Protein AF-A0A9N9P1E3-F1 (afdb_monomer)

Solvent-accessible surface area (backbone atoms only — not comparable to full-atom values): 8352 Å² total; per-residue (Å²): 142,59,67,65,66,55,46,64,74,68,52,77,50,75,66,56,50,49,50,50,53,51,50,46,65,67,45,45,64,56,56,50,49,51,52,58,49,67,72,42,98,63,87,44,58,44,56,49,44,62,50,53,54,52,51,52,50,47,46,62,64,43,57,79,71,55,82,50,67,71,58,45,54,50,45,51,54,50,44,55,53,50,54,69,73,60,68,75,62,61,65,60,32,50,48,44,15,43,72,34,84,92,37,44,78,46,81,90,51,55,74,66,59,50,52,51,51,54,50,51,51,49,53,54,52,53,56,52,55,57,51,53,57,55,52,56,53,58,57,57,66,76,78,112

Nearest PDB structures (foldseek):
  4niq-assembly1_A  TM=6.036E-01  e=2.599E+00  Saccharomyces cerevisiae S288C
  5jxd-assembly1_A  TM=3.027E-01  e=7.851E+00  Mus musculus

InterPro domains:
  IPR012337 Ribonuclease H-like superfamily [SSF53098] (9-130)

Mean predicted aligned error: 10.09 Å

Secondary structure (DSSP, 8-state):
--HHHHHHTTSPPHHHHHHHHHHHHHHHHHHHHHHHHHTSSS--HHHHHHHHHHHHHHHHHHHTT---HHHHHHHHHHHHHHHHHT-S-HHHHHHHHHHSTTTTT-TTS-HHHHHHHHHHHHHHHHHHHHHHHHHHHHHHTT--

Radius of gyration: 24.64 Å; Cα contacts (8 Å, |Δi|>4): 68; chains: 1; bounding box: 69×29×78 Å

Foldseek 3Di:
DCVVVVVVVVDDDPVRVLVVVLVCQLCVLVVVLVVVCVPDPDNDLLSVLLSLLVNLVSLVVSLVVDDDPVSNVVSVVVNVVSCVVPVPDSLVSLLRNCPDPVNVVVVSDDPVVVVVSVVVVVVVVVVVVVVVVVVVVVVVVVVD

Sequence (144 aa):
RNDGDVLDNLLLDNYEWQYLDELVLLLQPFAQSITFMRGSQYLTMDMMYPTIYKLIQHLDDISIKLTTSEIQDICEIMNDSMLSRWDEPKEIGLIASYLDPYFKNLHFLSPSKKIEIVNLLRTKIANLSDLSTFTTSYSYSRYT

Structure (mmCIF, N/CA/C/O backbone):
data_AF-A0A9N9P1E3-F1
#
_entry.id   AF-A0A9N9P1E3-F1
#
loop_
_atom_site.group_PDB
_atom_site.id
_atom_site.type_symbol
_atom_site.label_atom_id
_atom_site.label_alt_id
_atom_site.label_comp_id
_atom_site.label_asym_id
_atom_site.label_entity_id
_atom_site.label_seq_id
_atom_site.pdbx_PDB_ins_code
_atom_site.Cartn_x
_atom_site.Cartn_y
_atom_site.Cartn_z
_atom_site.occupancy
_atom_site.B_iso_or_equiv
_atom_site.auth_seq_id
_atom_site.auth_comp_id
_atom_site.auth_asym_id
_atom_site.auth_atom_id
_atom_site.pdbx_PDB_model_num
ATOM 1 N N . ARG A 1 1 ? -19.962 -17.490 42.282 1.00 53.47 1 ARG A N 1
ATOM 2 C CA . ARG A 1 1 ? -20.359 -16.964 40.959 1.00 53.47 1 ARG A CA 1
ATOM 3 C C . ARG A 1 1 ? -19.566 -15.676 40.756 1.00 53.47 1 ARG A C 1
ATOM 5 O O . ARG A 1 1 ? -20.096 -14.630 41.071 1.00 53.47 1 ARG A O 1
ATOM 12 N N . ASN A 1 2 ? -18.294 -15.802 40.368 1.00 66.31 2 ASN A N 1
ATOM 13 C CA . ASN A 1 2 ? -17.402 -14.694 39.974 1.00 66.31 2 ASN A CA 1
ATOM 14 C C . ASN A 1 2 ? -16.918 -14.873 38.523 1.00 66.31 2 ASN A C 1
ATOM 16 O O . ASN A 1 2 ? -16.329 -13.970 37.952 1.00 66.31 2 ASN A O 1
ATOM 20 N N . ASP A 1 3 ? -17.161 -16.043 37.932 1.00 74.00 3 ASP A N 1
ATOM 21 C CA . ASP A 1 3 ? -16.644 -16.423 36.619 1.00 74.00 3 ASP A CA 1
ATOM 22 C C . ASP A 1 3 ? -17.190 -15.542 35.486 1.00 74.00 3 ASP A C 1
ATOM 24 O O . ASP A 1 3 ? -16.497 -15.358 34.496 1.00 74.00 3 ASP A O 1
ATOM 28 N N . GLY A 1 4 ? -18.394 -14.973 35.639 1.00 76.88 4 GLY A N 1
ATOM 29 C CA . GLY A 1 4 ? -18.966 -14.024 34.674 1.00 76.88 4 GLY A CA 1
ATOM 30 C C . GLY A 1 4 ? -18.208 -12.697 34.649 1.00 76.88 4 GLY A C 1
ATOM 31 O O . GLY A 1 4 ? -17.742 -12.287 33.595 1.00 76.88 4 GLY A O 1
ATOM 32 N N . ASP A 1 5 ? -17.975 -12.101 35.821 1.00 77.75 5 ASP A N 1
ATOM 33 C CA . ASP A 1 5 ? -17.242 -10.833 35.937 1.00 77.75 5 ASP A CA 1
ATOM 34 C C . ASP A 1 5 ? -15.769 -10.979 35.513 1.00 77.75 5 ASP A C 1
ATOM 36 O O . ASP A 1 5 ? -15.168 -10.052 34.976 1.00 77.75 5 ASP A O 1
ATOM 40 N N . VAL A 1 6 ? -15.162 -12.152 35.734 1.00 79.62 6 VAL A N 1
ATOM 41 C CA . VAL A 1 6 ? -13.804 -12.452 35.246 1.00 79.62 6 VAL A CA 1
ATOM 42 C C . VAL A 1 6 ? -13.775 -12.544 33.720 1.00 79.62 6 VAL A C 1
ATOM 44 O O . VAL A 1 6 ? -12.807 -12.094 33.113 1.00 79.62 6 VAL A O 1
ATOM 47 N N . LEU A 1 7 ? -14.818 -13.106 33.103 1.00 76.38 7 LEU A N 1
ATOM 48 C CA . LEU A 1 7 ? -14.920 -13.223 31.650 1.00 76.38 7 LEU A CA 1
ATOM 49 C C . LEU A 1 7 ? -15.106 -11.852 30.994 1.00 76.38 7 LEU A C 1
ATOM 51 O O . LEU A 1 7 ? -14.428 -11.564 30.016 1.00 76.38 7 LEU A O 1
ATOM 55 N N . ASP A 1 8 ? -15.949 -10.995 31.569 1.00 77.06 8 ASP A N 1
ATOM 56 C CA . ASP A 1 8 ? -16.201 -9.644 31.051 1.00 77.06 8 ASP A CA 1
ATOM 57 C C . ASP A 1 8 ? -14.940 -8.764 31.073 1.00 77.06 8 ASP A C 1
ATOM 59 O O . ASP A 1 8 ? -14.762 -7.933 30.192 1.00 77.06 8 ASP A O 1
ATOM 63 N N . ASN A 1 9 ? -14.024 -8.989 32.024 1.00 78.19 9 ASN A N 1
ATOM 64 C CA . ASN A 1 9 ? -12.718 -8.314 32.061 1.00 78.19 9 ASN A CA 1
ATOM 65 C C . ASN A 1 9 ? -11.668 -8.929 31.114 1.00 78.19 9 ASN A C 1
ATOM 67 O O . ASN A 1 9 ? -10.588 -8.364 30.956 1.00 78.19 9 ASN A O 1
ATOM 71 N N . LEU A 1 10 ? -11.933 -10.109 30.546 1.00 83.81 10 LEU A N 1
ATOM 72 C CA . LEU A 1 10 ? -11.022 -10.810 29.634 1.00 83.81 10 LEU A CA 1
ATOM 73 C C . LEU A 1 10 ? -11.428 -10.647 28.163 1.00 83.81 10 LEU A C 1
ATOM 75 O O . LEU A 1 10 ? -10.618 -10.889 27.267 1.00 83.81 10 LEU A O 1
ATOM 79 N N . LEU A 1 11 ? -12.697 -10.320 27.917 1.00 87.44 11 LEU A N 1
ATOM 80 C CA . LEU A 1 11 ? -13.229 -10.080 26.587 1.00 87.44 11 LEU A CA 1
ATOM 81 C C . LEU A 1 11 ? -12.787 -8.707 26.100 1.00 87.44 11 LEU A C 1
ATOM 83 O O . LEU A 1 11 ? -12.893 -7.721 26.823 1.00 87.44 11 LEU A O 1
ATOM 87 N N . LEU A 1 12 ? -12.329 -8.675 24.852 1.00 90.25 12 LEU A N 1
ATOM 88 C CA . LEU A 1 12 ? -12.003 -7.424 24.192 1.00 90.25 12 LEU A CA 1
ATOM 89 C C . LEU A 1 12 ? -13.265 -6.583 24.036 1.00 90.25 12 LEU A C 1
ATOM 91 O O . LEU A 1 12 ? -14.330 -7.104 23.670 1.00 90.25 12 LEU A O 1
ATOM 95 N N . ASP A 1 13 ? -13.134 -5.290 24.289 1.00 91.31 13 ASP A N 1
ATOM 96 C CA . ASP A 1 13 ? -14.217 -4.352 24.052 1.00 91.31 13 ASP A CA 1
ATOM 97 C C . ASP A 1 13 ? -14.388 -4.055 22.546 1.00 91.31 13 ASP A C 1
ATOM 99 O O . ASP A 1 13 ? -13.617 -4.493 21.688 1.00 91.31 13 ASP A O 1
ATOM 103 N N . ASN A 1 14 ? -15.451 -3.327 22.190 1.00 91.75 14 ASN A N 1
ATOM 104 C CA . ASN A 1 14 ? -15.725 -3.008 20.785 1.00 91.75 14 ASN A CA 1
ATOM 105 C C . ASN A 1 14 ? -14.599 -2.190 20.133 1.00 91.75 14 ASN A C 1
ATOM 107 O O . ASN A 1 14 ? -14.383 -2.313 18.929 1.00 91.75 14 ASN A O 1
ATOM 111 N N . TYR A 1 15 ? -13.909 -1.357 20.912 1.00 93.25 15 TYR A N 1
ATOM 112 C CA . TYR A 1 15 ? -12.806 -0.544 20.423 1.00 93.25 15 TYR A CA 1
ATOM 113 C C . TYR A 1 15 ? -11.579 -1.413 20.131 1.00 93.25 15 TYR A C 1
ATOM 115 O O . TYR A 1 15 ? -10.975 -1.287 19.070 1.00 93.25 15 TYR A O 1
ATOM 123 N N . GLU A 1 16 ? -11.253 -2.348 21.019 1.00 93.56 16 GLU A N 1
ATOM 124 C CA . GLU A 1 16 ? -10.166 -3.307 20.840 1.00 93.56 16 GLU A CA 1
ATOM 125 C C . GLU A 1 16 ? -10.416 -4.252 19.656 1.00 93.56 16 GLU A C 1
ATOM 127 O O . GLU A 1 16 ? -9.497 -4.534 18.885 1.00 93.56 16 GLU A O 1
ATOM 132 N N . TRP A 1 17 ? -11.659 -4.701 19.449 1.00 95.06 17 TRP A N 1
ATOM 133 C CA . TRP A 1 17 ? -12.022 -5.472 18.254 1.00 95.06 17 TRP A CA 1
ATOM 134 C C . TRP A 1 17 ? -11.843 -4.665 16.970 1.00 95.06 17 TRP A C 1
ATOM 136 O O . TRP A 1 17 ? -11.239 -5.155 16.018 1.00 95.06 17 TRP A O 1
ATOM 146 N N . GLN A 1 18 ? -12.306 -3.416 16.959 1.00 95.62 18 GLN A N 1
ATOM 147 C CA . GLN A 1 18 ? -12.134 -2.514 15.823 1.00 95.62 18 GLN A CA 1
ATOM 148 C C . GLN A 1 18 ? -10.652 -2.241 15.535 1.00 95.62 18 GLN A C 1
ATOM 150 O O . GLN A 1 18 ? -10.233 -2.289 14.380 1.00 95.62 18 GLN A O 1
ATOM 155 N N . TYR A 1 19 ? -9.842 -2.033 16.576 1.00 95.56 19 TYR A N 1
ATOM 156 C CA . TYR A 1 19 ? -8.392 -1.894 16.457 1.00 95.56 19 TYR A CA 1
ATOM 157 C C . TYR A 1 19 ? -7.762 -3.122 15.782 1.00 95.56 19 TYR A C 1
ATOM 159 O O . TYR A 1 19 ? -6.955 -2.979 14.863 1.00 95.56 19 TYR A O 1
ATOM 167 N N . LEU A 1 20 ? -8.138 -4.337 16.203 1.00 96.31 20 LEU A N 1
ATOM 168 C CA . LEU A 1 20 ? -7.629 -5.572 15.600 1.00 96.31 20 LEU A CA 1
ATOM 169 C C . LEU A 1 20 ? -8.064 -5.729 14.140 1.00 96.31 20 LEU A C 1
ATOM 171 O O . LEU A 1 20 ? -7.241 -6.112 13.306 1.00 96.31 20 LEU A O 1
ATOM 175 N N . ASP A 1 21 ? -9.318 -5.419 13.820 1.00 96.44 21 ASP A N 1
ATOM 176 C CA . ASP A 1 21 ? -9.831 -5.494 12.452 1.00 96.44 21 ASP A CA 1
ATOM 177 C C . ASP A 1 21 ? -9.094 -4.519 11.522 1.00 96.44 21 ASP A C 1
ATOM 179 O O . ASP A 1 21 ? -8.672 -4.897 10.424 1.00 96.44 21 ASP A O 1
ATOM 183 N N . GLU A 1 22 ? -8.864 -3.284 11.972 1.00 97.44 22 GLU A N 1
ATOM 184 C CA . GLU A 1 22 ? -8.092 -2.288 11.226 1.00 97.44 22 GLU A CA 1
ATOM 185 C C . GLU A 1 22 ? -6.622 -2.692 11.070 1.00 97.44 22 GLU A C 1
ATOM 187 O O . GLU A 1 22 ? -6.049 -2.543 9.987 1.00 97.44 22 GLU A O 1
ATOM 192 N N . LEU A 1 23 ? -6.017 -3.280 12.107 1.00 96.88 23 LEU A N 1
ATOM 193 C CA . LEU A 1 23 ? -4.652 -3.796 12.040 1.00 96.88 23 LEU A CA 1
ATOM 194 C C . LEU A 1 23 ? -4.525 -4.942 11.026 1.00 96.88 23 LEU A C 1
ATOM 196 O O . LEU A 1 23 ? -3.567 -4.990 10.249 1.00 96.88 23 LEU A O 1
ATOM 200 N N . VAL A 1 24 ? -5.494 -5.861 10.998 1.00 96.81 24 VAL A N 1
ATOM 201 C CA . VAL A 1 24 ? -5.540 -6.946 10.008 1.00 96.81 24 VAL A CA 1
ATOM 202 C C . VAL A 1 24 ? -5.700 -6.373 8.604 1.00 96.81 24 VAL A C 1
ATOM 204 O O . VAL A 1 24 ? -4.959 -6.769 7.701 1.00 96.81 24 VAL A O 1
ATOM 207 N N . LEU A 1 25 ? -6.610 -5.414 8.419 1.00 96.44 25 LEU A N 1
ATOM 208 C CA . LEU A 1 25 ? -6.832 -4.755 7.133 1.00 96.44 25 LEU A CA 1
ATOM 209 C C . LEU A 1 25 ? -5.558 -4.058 6.625 1.00 96.44 25 LEU A C 1
ATOM 211 O O . LEU A 1 25 ? -5.222 -4.168 5.442 1.00 96.44 25 LEU A O 1
ATOM 215 N N . LEU A 1 26 ? -4.824 -3.392 7.520 1.00 97.00 26 LEU A N 1
ATOM 216 C CA . LEU A 1 26 ? -3.557 -2.726 7.223 1.00 97.00 26 LEU A CA 1
ATOM 217 C C . LEU A 1 26 ? -2.473 -3.719 6.789 1.00 97.00 26 LEU A C 1
ATOM 219 O O . LEU A 1 26 ? -1.807 -3.500 5.775 1.00 97.00 26 LEU A O 1
ATOM 223 N N . LEU A 1 27 ? -2.306 -4.820 7.524 1.00 96.81 27 LEU A N 1
ATOM 224 C CA . LEU A 1 27 ? -1.182 -5.744 7.342 1.00 96.81 27 LEU A CA 1
ATOM 225 C C . LEU A 1 27 ? -1.434 -6.856 6.315 1.00 96.81 27 LEU A C 1
ATOM 227 O O . LEU A 1 27 ? -0.478 -7.463 5.818 1.00 96.81 27 LEU A O 1
ATOM 231 N N . GLN A 1 28 ? -2.686 -7.139 5.954 1.00 95.88 28 GLN A N 1
ATOM 232 C CA . GLN A 1 28 ? -3.021 -8.247 5.058 1.00 95.88 28 GLN A CA 1
ATOM 233 C C . GLN A 1 28 ? -2.291 -8.180 3.697 1.00 95.88 28 GLN A C 1
ATOM 235 O O . GLN A 1 28 ? -1.734 -9.207 3.285 1.00 95.88 28 GLN A O 1
ATOM 240 N N . PRO A 1 29 ? -2.196 -7.030 2.998 1.00 96.19 29 PRO A N 1
ATOM 241 C CA . PRO A 1 29 ? -1.471 -6.965 1.725 1.00 96.19 29 PRO A CA 1
ATOM 242 C C . PRO A 1 29 ? 0.033 -7.221 1.853 1.00 96.19 29 PRO A C 1
ATOM 244 O O . PRO A 1 29 ? 0.644 -7.755 0.923 1.00 96.19 29 PRO A O 1
ATOM 247 N N . PHE A 1 30 ? 0.633 -6.932 3.012 1.00 94.56 30 PHE A N 1
ATOM 248 C CA . PHE A 1 30 ? 2.026 -7.287 3.299 1.00 94.56 30 PHE A CA 1
ATOM 249 C C . PHE A 1 30 ? 2.186 -8.801 3.430 1.00 94.56 30 PHE A C 1
ATOM 251 O O . PHE A 1 30 ? 3.065 -9.384 2.795 1.00 94.56 30 PHE A O 1
ATOM 258 N N . ALA A 1 31 ? 1.300 -9.460 4.180 1.00 93.94 31 ALA A N 1
ATOM 259 C CA . ALA A 1 31 ? 1.312 -10.916 4.314 1.00 93.94 31 ALA A CA 1
ATOM 260 C C . ALA A 1 31 ? 1.124 -11.621 2.956 1.00 93.94 31 ALA A C 1
ATOM 262 O O . ALA A 1 31 ? 1.836 -12.579 2.635 1.00 93.94 31 ALA A O 1
ATOM 263 N N . GLN A 1 32 ? 0.211 -11.112 2.122 1.00 92.06 32 GLN A N 1
ATOM 264 C CA . GLN A 1 32 ? -0.011 -11.609 0.762 1.00 92.06 32 GLN A CA 1
ATOM 265 C C . GLN A 1 32 ? 1.215 -11.397 -0.131 1.00 92.06 32 GLN A C 1
ATOM 267 O O . GLN A 1 32 ? 1.631 -12.325 -0.821 1.00 92.06 32 GLN A O 1
ATOM 272 N N . SER A 1 33 ? 1.831 -10.214 -0.076 1.00 90.94 33 SER A N 1
ATOM 273 C CA . SER A 1 33 ? 3.037 -9.890 -0.846 1.00 90.94 33 SER A CA 1
ATOM 274 C C . SER A 1 33 ? 4.208 -10.787 -0.460 1.00 90.94 33 SER A C 1
ATOM 276 O O . SER A 1 33 ? 4.877 -11.334 -1.331 1.00 90.94 33 SER A O 1
ATOM 278 N N . ILE A 1 34 ? 4.422 -11.019 0.837 1.00 88.38 34 ILE A N 1
ATOM 279 C CA . ILE A 1 34 ? 5.452 -11.942 1.330 1.00 88.38 34 ILE A CA 1
ATOM 280 C C . ILE A 1 34 ? 5.169 -13.367 0.856 1.00 88.38 34 ILE A C 1
ATOM 282 O O . ILE A 1 34 ? 6.083 -14.056 0.414 1.00 88.38 34 ILE A 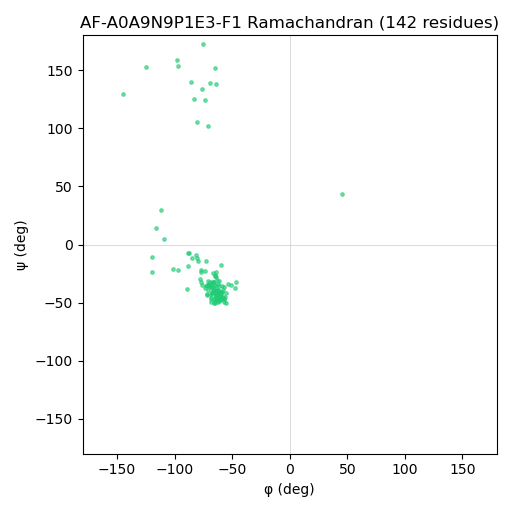O 1
ATOM 286 N N . THR A 1 35 ? 3.915 -13.813 0.902 1.00 87.81 35 THR A N 1
ATOM 287 C CA . THR A 1 35 ? 3.534 -15.153 0.431 1.00 87.81 35 THR A CA 1
ATOM 288 C C . THR A 1 35 ? 3.773 -15.310 -1.070 1.00 87.81 35 THR A C 1
ATOM 290 O O . THR A 1 35 ? 4.370 -16.298 -1.494 1.00 87.81 35 THR A O 1
ATOM 293 N N . PHE A 1 36 ? 3.371 -14.314 -1.863 1.00 85.25 36 PHE A N 1
ATOM 294 C CA . PHE A 1 36 ? 3.631 -14.255 -3.300 1.00 85.25 36 PHE A CA 1
ATOM 295 C C . PHE A 1 36 ? 5.134 -14.321 -3.595 1.00 85.25 36 PHE A C 1
ATOM 297 O O . PHE A 1 36 ? 5.582 -15.168 -4.365 1.00 85.25 36 PHE A O 1
ATOM 304 N N . MET A 1 37 ? 5.924 -13.495 -2.907 1.00 84.00 37 MET A N 1
ATOM 305 C CA . MET A 1 37 ? 7.378 -13.448 -3.046 1.00 84.00 37 MET A CA 1
ATOM 306 C C . MET A 1 37 ? 8.055 -14.761 -2.628 1.00 84.00 37 MET A C 1
ATOM 308 O O . MET A 1 37 ? 8.959 -15.228 -3.317 1.00 84.00 37 MET A O 1
ATOM 312 N N . ARG A 1 38 ? 7.592 -15.410 -1.551 1.00 78.88 38 ARG A N 1
ATOM 313 C CA . ARG A 1 38 ? 8.084 -16.733 -1.118 1.00 78.88 38 ARG A CA 1
ATOM 314 C C . ARG A 1 38 ? 7.796 -17.844 -2.126 1.00 78.88 38 ARG A C 1
ATOM 316 O O . ARG A 1 38 ? 8.490 -18.854 -2.105 1.00 78.88 38 ARG A O 1
ATOM 323 N N . GLY A 1 39 ? 6.783 -17.681 -2.976 1.00 74.12 39 GLY A N 1
ATOM 324 C CA . GLY A 1 39 ? 6.478 -18.616 -4.060 1.00 74.12 39 GLY A CA 1
ATOM 325 C C . GLY A 1 39 ? 7.467 -18.554 -5.229 1.00 74.12 39 GLY A C 1
ATOM 326 O O . GLY A 1 39 ? 7.481 -19.463 -6.058 1.00 74.12 39 GLY A O 1
ATOM 327 N N . SER A 1 40 ? 8.301 -17.513 -5.300 1.00 74.62 40 SER A N 1
ATOM 328 C CA . SER A 1 40 ? 9.354 -17.387 -6.308 1.00 74.62 40 SER A CA 1
ATOM 329 C C . SER A 1 40 ? 10.631 -18.102 -5.855 1.00 74.62 40 SER A C 1
ATOM 331 O O . SER A 1 40 ? 11.020 -18.032 -4.691 1.00 74.62 40 SER A O 1
ATOM 333 N N . GLN A 1 41 ? 11.311 -18.794 -6.775 1.00 68.31 41 GLN A N 1
ATOM 334 C CA . GLN A 1 41 ? 12.626 -19.386 -6.482 1.00 68.31 41 GLN A CA 1
ATOM 335 C C . GLN A 1 41 ? 13.696 -18.311 -6.231 1.00 68.31 41 GLN A C 1
ATOM 337 O O . GLN A 1 41 ? 14.669 -18.575 -5.529 1.00 68.31 41 GLN A O 1
ATOM 342 N N . TYR A 1 42 ? 13.495 -17.102 -6.770 1.00 68.31 42 TYR A N 1
ATOM 343 C CA . TYR A 1 42 ? 14.353 -15.940 -6.573 1.00 68.31 42 TYR A CA 1
ATOM 344 C C . TYR A 1 42 ? 13.504 -14.670 -6.535 1.00 68.31 42 TYR A C 1
ATOM 346 O O . TYR A 1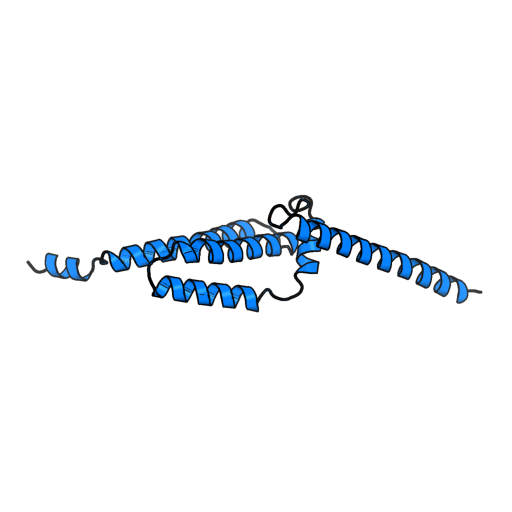 42 ? 12.724 -14.413 -7.447 1.00 68.31 42 TYR A O 1
ATOM 354 N N . LEU A 1 43 ? 13.713 -13.860 -5.501 1.00 73.81 43 LEU A N 1
ATOM 355 C CA . LEU A 1 43 ? 13.206 -12.495 -5.416 1.00 73.81 43 LEU A CA 1
ATOM 356 C C . LEU A 1 43 ? 13.970 -11.619 -6.410 1.00 73.81 43 LEU A C 1
ATOM 358 O O . LEU A 1 43 ? 15.121 -11.253 -6.166 1.00 73.81 43 LEU A O 1
ATOM 362 N N . THR A 1 44 ? 13.350 -11.313 -7.543 1.00 78.00 44 THR A N 1
ATOM 363 C CA . THR A 1 44 ? 13.962 -10.512 -8.604 1.00 78.00 44 THR A CA 1
ATOM 364 C C . THR A 1 44 ? 13.547 -9.037 -8.509 1.00 78.00 44 THR A C 1
ATOM 366 O O . THR A 1 44 ? 12.505 -8.689 -7.947 1.00 78.00 44 THR A O 1
ATOM 369 N N . MET A 1 45 ? 14.390 -8.133 -9.022 1.00 73.69 45 MET A N 1
ATOM 370 C CA . MET A 1 45 ? 14.164 -6.674 -8.979 1.00 73.69 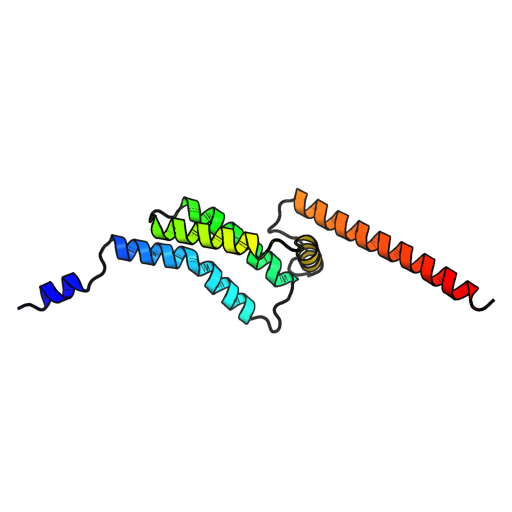45 MET A CA 1
ATOM 371 C C . MET A 1 45 ? 12.856 -6.253 -9.671 1.00 73.69 45 MET A C 1
ATOM 373 O O . MET A 1 45 ? 12.170 -5.342 -9.210 1.00 73.69 45 MET A O 1
ATOM 377 N N . ASP A 1 46 ? 12.504 -6.944 -10.749 1.00 76.44 46 ASP A N 1
ATOM 378 C CA . ASP A 1 46 ? 11.253 -6.829 -11.503 1.00 76.44 46 ASP A CA 1
ATOM 379 C C . ASP A 1 46 ? 10.010 -7.246 -10.705 1.00 76.44 46 ASP A C 1
ATOM 381 O O . ASP A 1 46 ? 8.938 -6.718 -10.972 1.00 76.44 46 ASP A O 1
ATOM 385 N N . MET A 1 47 ? 10.130 -8.118 -9.696 1.00 80.81 47 MET A N 1
ATOM 386 C CA . MET A 1 47 ? 9.032 -8.447 -8.775 1.00 80.81 47 MET A CA 1
ATOM 387 C C . MET A 1 47 ? 8.988 -7.515 -7.565 1.00 80.81 47 MET A C 1
ATOM 389 O O . MET A 1 47 ? 7.908 -7.124 -7.113 1.00 80.81 47 MET A O 1
ATOM 393 N N . MET A 1 48 ? 10.156 -7.146 -7.038 1.00 84.81 48 MET A N 1
ATOM 394 C CA . MET A 1 48 ? 10.286 -6.286 -5.862 1.00 84.81 48 MET A CA 1
ATOM 395 C C . MET A 1 48 ? 9.664 -4.910 -6.097 1.00 84.81 48 MET A C 1
ATOM 397 O O . MET A 1 48 ? 8.869 -4.445 -5.280 1.00 84.81 48 MET A O 1
ATOM 401 N N . TYR A 1 49 ? 9.979 -4.272 -7.228 1.00 84.81 49 TYR A N 1
ATOM 402 C CA . TYR A 1 49 ? 9.542 -2.901 -7.474 1.00 84.81 49 TYR A CA 1
ATOM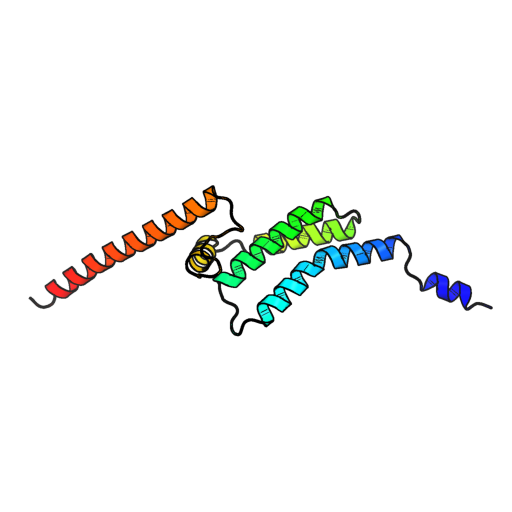 403 C C . TYR A 1 49 ? 8.012 -2.762 -7.596 1.00 84.81 49 TYR A C 1
ATOM 405 O O . TYR A 1 49 ? 7.440 -1.937 -6.879 1.00 84.81 49 TYR A O 1
ATOM 413 N N . PRO A 1 50 ? 7.302 -3.565 -8.418 1.00 85.19 50 PRO A N 1
ATOM 414 C CA . PRO A 1 50 ? 5.843 -3.507 -8.488 1.00 85.19 50 PRO A CA 1
ATOM 415 C C . PRO A 1 50 ? 5.172 -3.876 -7.164 1.00 85.19 50 PRO A C 1
ATOM 417 O O . PRO A 1 50 ? 4.125 -3.322 -6.839 1.00 85.19 50 PRO A O 1
ATOM 420 N N . THR A 1 51 ? 5.762 -4.801 -6.401 1.00 89.38 51 THR A N 1
ATOM 421 C CA . THR A 1 51 ? 5.228 -5.214 -5.097 1.00 89.38 51 THR A CA 1
ATOM 422 C C . THR A 1 51 ? 5.297 -4.066 -4.099 1.00 89.38 51 THR A C 1
ATOM 424 O O . THR A 1 51 ? 4.284 -3.708 -3.506 1.00 89.38 51 THR A O 1
ATOM 427 N N . ILE A 1 52 ? 6.460 -3.429 -3.964 1.00 90.00 52 ILE A N 1
ATOM 428 C CA . ILE A 1 52 ? 6.647 -2.308 -3.038 1.00 90.00 52 ILE A CA 1
ATOM 429 C C . ILE A 1 52 ? 5.812 -1.102 -3.455 1.00 90.00 52 ILE A C 1
ATOM 431 O O . ILE A 1 52 ? 5.180 -0.481 -2.607 1.00 90.00 52 ILE A O 1
ATOM 435 N N . TYR A 1 53 ? 5.729 -0.821 -4.757 1.00 88.06 53 TYR A N 1
ATOM 436 C CA . TYR A 1 53 ? 4.858 0.232 -5.269 1.00 88.06 53 TYR A CA 1
ATOM 437 C C . TYR A 1 53 ? 3.394 0.012 -4.859 1.00 88.06 53 TYR A C 1
ATOM 439 O O . TYR A 1 53 ? 2.760 0.924 -4.338 1.00 88.06 53 TYR A O 1
ATOM 447 N N . LYS A 1 54 ? 2.872 -1.210 -5.025 1.00 90.88 54 LYS A N 1
ATOM 448 C CA . LYS A 1 54 ? 1.506 -1.552 -4.600 1.00 90.88 54 LYS A CA 1
ATOM 449 C C . LYS A 1 54 ? 1.310 -1.465 -3.087 1.00 90.88 54 LYS A C 1
ATOM 451 O O . LYS A 1 54 ? 0.229 -1.091 -2.652 1.00 90.88 54 LYS A O 1
ATOM 456 N N . LEU A 1 55 ? 2.323 -1.813 -2.293 1.00 94.75 55 LEU A N 1
ATOM 457 C CA . LEU A 1 55 ? 2.256 -1.689 -0.835 1.00 94.75 55 LEU A CA 1
ATOM 458 C C . LEU A 1 55 ? 2.189 -0.224 -0.393 1.00 94.75 55 LEU A C 1
ATOM 460 O O . LEU A 1 55 ? 1.402 0.089 0.489 1.00 94.75 55 LEU A O 1
ATOM 464 N N . ILE A 1 56 ? 2.952 0.669 -1.028 1.00 92.94 56 ILE A N 1
ATOM 465 C CA . ILE A 1 56 ? 2.876 2.115 -0.761 1.00 92.94 56 ILE A CA 1
ATOM 466 C C . ILE A 1 56 ? 1.491 2.652 -1.142 1.00 92.94 56 ILE A C 1
ATOM 468 O O . ILE A 1 56 ? 0.850 3.305 -0.330 1.00 92.94 56 ILE A O 1
ATOM 472 N N . GLN A 1 57 ? 0.976 2.290 -2.324 1.00 91.50 57 GLN A N 1
ATOM 473 C CA . GLN A 1 57 ? -0.385 2.673 -2.726 1.00 91.50 57 GLN A CA 1
ATOM 474 C C . GLN A 1 57 ? -1.450 2.178 -1.744 1.00 91.50 57 GLN A C 1
ATOM 476 O O . GLN A 1 57 ? -2.395 2.897 -1.448 1.00 91.50 57 GLN A O 1
ATOM 481 N N . HIS A 1 58 ? -1.296 0.959 -1.221 1.00 95.38 58 HIS A N 1
ATOM 482 C CA . HIS A 1 58 ? -2.197 0.435 -0.198 1.00 95.38 58 HIS A CA 1
ATOM 483 C C . HIS A 1 58 ? -2.176 1.284 1.077 1.00 95.38 58 HIS A C 1
ATOM 485 O O . HIS A 1 58 ? -3.244 1.553 1.616 1.00 95.38 58 HIS A O 1
ATOM 491 N N . LEU A 1 59 ? -1.000 1.724 1.540 1.00 96.12 59 LEU A N 1
ATOM 492 C CA . LEU A 1 59 ? -0.888 2.605 2.710 1.00 96.12 59 LEU A CA 1
ATOM 493 C C . LEU A 1 59 ? -1.579 3.956 2.469 1.00 96.12 59 LEU A C 1
ATOM 495 O O . LEU A 1 59 ? -2.325 4.420 3.329 1.00 96.12 59 LEU A O 1
ATOM 499 N N . ASP A 1 60 ? -1.407 4.542 1.282 1.00 93.88 60 ASP A N 1
ATOM 500 C CA . ASP A 1 60 ? -2.093 5.783 0.908 1.00 93.88 60 ASP A CA 1
ATOM 501 C C . ASP A 1 60 ? -3.624 5.588 0.880 1.00 93.88 60 ASP A C 1
ATOM 503 O O . ASP A 1 60 ? -4.368 6.361 1.484 1.00 93.88 60 ASP A O 1
ATOM 507 N N . ASP A 1 61 ? -4.107 4.518 0.243 1.00 94.25 61 ASP A N 1
ATOM 508 C CA . ASP A 1 61 ? -5.539 4.239 0.072 1.00 94.25 61 ASP A CA 1
ATOM 509 C C . ASP A 1 61 ? -6.240 3.838 1.380 1.00 94.25 61 ASP A C 1
ATOM 511 O O . ASP A 1 61 ? -7.425 4.142 1.576 1.00 94.25 61 ASP A O 1
ATOM 515 N N . ILE A 1 62 ? -5.553 3.097 2.258 1.00 95.19 62 ILE A N 1
ATOM 516 C CA . ILE A 1 62 ? -6.127 2.640 3.527 1.00 95.19 62 ILE A CA 1
ATOM 517 C C . ILE A 1 62 ? -6.154 3.758 4.565 1.00 95.19 62 ILE A C 1
ATOM 519 O O . ILE A 1 62 ? -7.090 3.777 5.357 1.00 95.19 62 ILE A O 1
ATOM 523 N N . SER A 1 63 ? -5.225 4.721 4.520 1.00 93.56 63 SER A N 1
ATOM 524 C CA . SER A 1 63 ? -5.182 5.850 5.465 1.00 93.56 63 SER A CA 1
ATOM 525 C C . SER A 1 63 ? -6.528 6.582 5.593 1.00 93.56 63 SER A C 1
ATOM 527 O O . SER A 1 63 ? -6.929 6.974 6.683 1.00 93.56 63 SER A O 1
ATOM 529 N N . ILE A 1 64 ? -7.282 6.669 4.491 1.00 93.31 64 ILE A N 1
ATOM 530 C CA . ILE A 1 64 ? -8.597 7.326 4.407 1.00 93.31 64 ILE A CA 1
ATOM 531 C C . ILE A 1 64 ? -9.707 6.498 5.086 1.00 93.31 64 ILE A C 1
ATOM 533 O O . ILE A 1 64 ? -10.763 7.025 5.434 1.00 93.31 64 ILE A O 1
ATOM 537 N N . LYS A 1 65 ? -9.504 5.185 5.230 1.00 93.12 65 LYS A N 1
ATOM 538 C CA . LYS A 1 65 ? -10.489 4.224 5.752 1.00 93.12 65 LYS A CA 1
ATOM 539 C C . LYS A 1 65 ? -10.296 3.914 7.232 1.00 93.12 65 LYS A C 1
ATOM 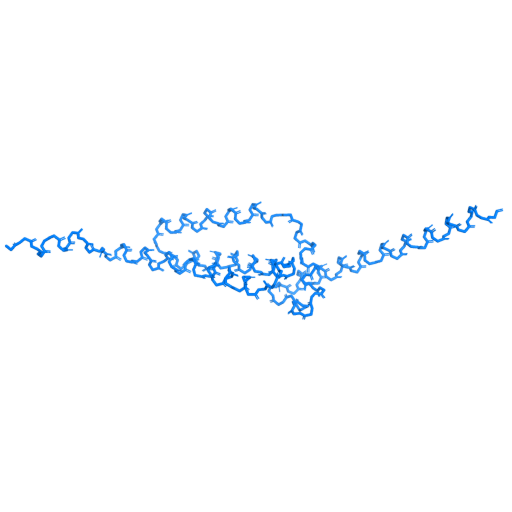541 O O . LYS A 1 65 ? -11.240 3.438 7.853 1.00 93.12 65 LYS A O 1
ATOM 546 N N . LEU A 1 66 ? -9.092 4.129 7.758 1.00 93.38 66 LEU A N 1
ATOM 547 C CA . LEU A 1 66 ? -8.761 3.893 9.160 1.00 93.38 66 LEU A CA 1
ATOM 548 C C . LEU A 1 66 ? -9.463 4.917 10.044 1.00 93.38 66 LEU A C 1
ATOM 550 O O . LEU A 1 66 ? -9.512 6.104 9.717 1.00 93.38 66 LEU A O 1
ATOM 554 N N . THR A 1 67 ? -9.980 4.461 11.175 1.00 94.69 67 THR A N 1
ATOM 555 C CA . THR A 1 67 ? -10.717 5.307 12.115 1.00 94.69 67 THR A CA 1
ATOM 556 C C . THR A 1 67 ? -10.064 5.358 13.488 1.00 94.69 67 THR A C 1
ATOM 558 O O . THR A 1 67 ? -10.248 6.349 14.194 1.00 94.69 67 THR A O 1
ATOM 561 N N . THR A 1 68 ? -9.267 4.351 13.852 1.00 95.69 68 THR A N 1
ATOM 562 C CA . THR A 1 68 ? -8.540 4.326 15.119 1.00 95.69 68 THR A CA 1
ATOM 563 C C . THR A 1 68 ? -7.232 5.111 15.007 1.00 95.69 68 THR A C 1
ATOM 565 O O . THR A 1 68 ? -6.400 4.822 14.145 1.00 95.69 68 THR A O 1
ATOM 568 N N . SER A 1 69 ? -7.023 6.084 15.902 1.00 93.94 69 SER A N 1
ATOM 569 C CA . SER A 1 69 ? -5.859 6.989 15.886 1.00 93.94 69 SER A CA 1
ATOM 570 C C . SER A 1 69 ? -4.521 6.254 15.896 1.00 93.94 69 SER A C 1
ATOM 572 O O . SER A 1 69 ? -3.614 6.574 15.143 1.00 93.94 69 SER A O 1
ATOM 574 N N . GLU A 1 70 ? -4.414 5.206 16.699 1.00 94.56 70 GLU A N 1
ATOM 575 C CA . GLU A 1 70 ? -3.201 4.423 16.876 1.00 94.56 70 GLU A CA 1
ATOM 576 C C . GLU A 1 70 ? -2.856 3.658 15.594 1.00 94.56 70 GLU A C 1
ATOM 578 O O . GLU A 1 70 ? -1.682 3.496 15.268 1.00 94.56 70 GLU A O 1
ATOM 583 N N . ILE A 1 71 ? -3.864 3.199 14.841 1.00 96.44 71 ILE A N 1
ATOM 584 C CA . ILE A 1 71 ? -3.645 2.534 13.551 1.00 96.44 71 ILE A CA 1
ATOM 585 C C . ILE A 1 71 ? -3.299 3.558 12.466 1.00 96.44 71 ILE A C 1
ATOM 587 O O . ILE A 1 71 ? -2.470 3.261 11.607 1.00 96.44 71 ILE A O 1
ATOM 591 N N . GLN A 1 72 ? -3.870 4.765 12.519 1.00 96.50 72 GLN A N 1
ATOM 592 C CA . GLN A 1 72 ? -3.482 5.874 11.641 1.00 96.50 72 GLN A CA 1
ATOM 593 C C . GLN A 1 72 ? -2.008 6.250 11.852 1.00 96.50 72 GLN A C 1
ATOM 595 O O . GLN A 1 72 ? -1.252 6.254 10.882 1.00 96.50 72 GLN A O 1
ATOM 600 N N . ASP A 1 73 ? -1.572 6.424 13.103 1.00 96.75 73 ASP A N 1
ATOM 601 C CA . ASP A 1 73 ? -0.173 6.704 13.452 1.00 96.75 73 ASP A CA 1
ATOM 602 C C . ASP A 1 73 ? 0.764 5.592 12.952 1.00 96.75 73 ASP A C 1
ATOM 604 O O . ASP A 1 73 ? 1.811 5.852 12.352 1.00 96.75 73 ASP A O 1
ATOM 608 N N . ILE A 1 74 ? 0.383 4.323 13.153 1.00 96.38 74 ILE A N 1
AT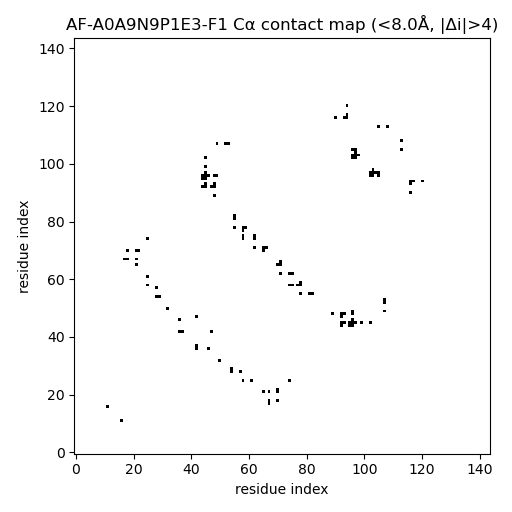OM 609 C CA . ILE A 1 74 ? 1.143 3.178 12.634 1.00 96.38 74 ILE A CA 1
ATOM 610 C C . ILE A 1 74 ? 1.220 3.233 11.103 1.00 96.38 74 ILE A C 1
ATOM 612 O O . ILE A 1 74 ? 2.294 3.011 10.541 1.00 96.38 74 ILE A O 1
ATOM 616 N N . CYS A 1 75 ? 0.110 3.528 10.424 1.00 97.06 75 CYS A N 1
ATOM 617 C CA . CYS A 1 75 ? 0.048 3.613 8.968 1.00 97.06 75 CYS A CA 1
ATOM 618 C C . CYS A 1 75 ? 0.961 4.722 8.425 1.00 97.06 75 CYS A C 1
ATOM 620 O O . CYS A 1 75 ? 1.696 4.484 7.464 1.00 97.06 75 CYS A O 1
ATOM 622 N N . GLU A 1 76 ? 0.974 5.897 9.060 1.00 96.12 76 GLU A N 1
ATOM 623 C CA . GLU A 1 76 ? 1.861 7.010 8.704 1.00 96.12 76 GLU A CA 1
ATOM 624 C C . GLU A 1 76 ? 3.337 6.634 8.886 1.00 96.12 76 GLU A C 1
ATOM 626 O O . GLU A 1 76 ? 4.123 6.733 7.941 1.00 96.12 76 GLU A O 1
ATOM 631 N N . ILE A 1 77 ? 3.703 6.080 10.048 1.00 96.75 77 ILE A N 1
ATOM 632 C CA . ILE A 1 77 ? 5.075 5.622 10.330 1.00 96.75 77 ILE A CA 1
ATOM 633 C C . ILE A 1 77 ? 5.520 4.559 9.317 1.00 96.75 77 ILE A C 1
ATOM 635 O O . ILE A 1 77 ? 6.670 4.553 8.863 1.00 96.75 77 ILE A O 1
ATOM 639 N N . MET A 1 78 ? 4.624 3.638 8.955 1.00 95.62 78 MET A N 1
ATOM 640 C CA . MET A 1 78 ? 4.901 2.624 7.942 1.00 95.62 78 MET A CA 1
ATOM 641 C C . MET A 1 78 ? 5.133 3.251 6.568 1.00 95.62 78 MET A C 1
ATOM 643 O O . MET A 1 78 ? 6.074 2.841 5.884 1.00 95.62 78 MET A O 1
ATOM 647 N N . ASN A 1 79 ? 4.322 4.235 6.172 1.00 94.94 79 ASN A N 1
ATOM 648 C CA . ASN A 1 79 ? 4.457 4.897 4.877 1.00 94.94 79 ASN A CA 1
ATOM 649 C C . ASN A 1 79 ? 5.787 5.653 4.789 1.00 94.94 79 ASN A C 1
ATOM 651 O O . ASN A 1 79 ? 6.575 5.414 3.873 1.00 94.94 79 ASN A O 1
ATOM 655 N N . ASP A 1 80 ? 6.114 6.444 5.809 1.00 94.12 80 ASP A N 1
ATOM 656 C CA . ASP A 1 80 ? 7.386 7.165 5.900 1.00 94.12 80 ASP A CA 1
ATOM 657 C C . ASP A 1 80 ? 8.589 6.213 5.882 1.00 94.12 80 ASP A C 1
ATOM 659 O O . ASP A 1 80 ? 9.597 6.446 5.200 1.00 94.12 80 ASP A O 1
ATOM 663 N N . SER A 1 81 ? 8.490 5.084 6.591 1.00 93.62 81 SER A N 1
ATOM 664 C CA . SER A 1 81 ? 9.540 4.066 6.591 1.00 93.62 81 SER A CA 1
ATOM 665 C C . SER A 1 81 ? 9.719 3.416 5.216 1.00 93.62 81 SER A C 1
ATOM 667 O O . SER A 1 81 ? 10.848 3.178 4.787 1.00 93.62 81 SER A O 1
ATOM 669 N N . MET A 1 82 ? 8.626 3.140 4.506 1.00 91.19 82 MET A N 1
ATOM 670 C CA . MET A 1 82 ? 8.665 2.560 3.162 1.00 91.19 82 MET A CA 1
ATOM 671 C C . MET A 1 82 ? 9.234 3.550 2.143 1.00 91.19 82 MET A C 1
ATOM 673 O O . MET A 1 82 ? 10.116 3.184 1.365 1.00 91.19 82 MET A O 1
ATOM 677 N N . LEU A 1 83 ? 8.786 4.806 2.180 1.00 89.38 83 LEU A N 1
ATOM 678 C CA . LEU A 1 83 ? 9.244 5.862 1.280 1.00 89.38 83 LEU A CA 1
ATOM 679 C C . LEU A 1 83 ? 10.732 6.167 1.475 1.00 89.38 83 LEU A C 1
ATOM 681 O O . LEU A 1 83 ? 11.468 6.231 0.493 1.00 89.38 83 LEU A O 1
ATOM 685 N N . SER A 1 84 ? 11.193 6.279 2.725 1.00 89.62 84 SER A N 1
ATOM 686 C CA . SER A 1 84 ? 12.607 6.543 3.034 1.00 89.62 84 SER A CA 1
ATOM 687 C C . SER A 1 84 ? 13.537 5.39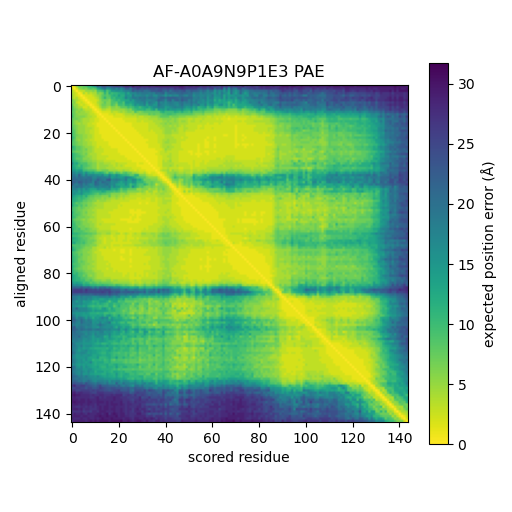1 2.641 1.00 89.62 84 SER A C 1
ATOM 689 O O . SER A 1 84 ? 14.648 5.624 2.169 1.00 89.62 84 SER A O 1
ATOM 691 N N . ARG A 1 85 ? 13.098 4.137 2.803 1.00 85.06 85 ARG A N 1
ATOM 692 C CA . ARG A 1 85 ? 13.898 2.954 2.439 1.00 85.06 85 ARG A CA 1
ATOM 693 C C . ARG A 1 85 ? 13.928 2.679 0.939 1.00 85.06 85 ARG A C 1
ATOM 695 O O . ARG A 1 85 ? 14.850 2.011 0.479 1.00 85.06 85 ARG A O 1
ATOM 702 N N . TRP A 1 86 ? 12.931 3.146 0.189 1.00 78.56 86 TRP A N 1
ATOM 703 C CA . TRP A 1 86 ? 12.753 2.816 -1.228 1.00 78.56 86 TRP A CA 1
ATOM 704 C C . TRP A 1 86 ? 12.986 4.004 -2.178 1.00 78.56 86 TRP A C 1
ATOM 706 O O . TRP A 1 86 ? 12.395 4.080 -3.261 1.00 78.56 86 TRP A O 1
ATOM 716 N N . ASP A 1 87 ? 13.857 4.940 -1.788 1.00 72.50 87 ASP A N 1
ATOM 717 C CA . ASP A 1 87 ? 14.150 6.147 -2.574 1.00 72.50 87 ASP A CA 1
ATOM 718 C C . ASP A 1 87 ? 15.289 5.994 -3.619 1.00 72.50 87 ASP A C 1
ATOM 720 O O . ASP A 1 87 ? 15.433 6.844 -4.493 1.00 72.50 87 ASP A O 1
ATOM 724 N N . GLU A 1 88 ? 16.028 4.872 -3.655 1.00 60.88 88 GLU A N 1
ATOM 725 C CA . GLU A 1 88 ? 17.128 4.611 -4.617 1.00 60.88 88 GLU A CA 1
ATOM 726 C C . GLU A 1 88 ? 16.968 3.302 -5.430 1.00 60.88 88 GLU A C 1
ATOM 728 O O . GLU A 1 88 ? 16.468 2.303 -4.916 1.00 60.88 88 GLU A O 1
ATOM 733 N N . PRO A 1 89 ? 17.525 3.212 -6.659 1.00 61.72 89 PRO A N 1
ATOM 734 C CA . PRO A 1 89 ? 17.211 4.003 -7.839 1.00 61.72 89 PRO A CA 1
ATOM 735 C C . PRO A 1 89 ? 15.949 3.446 -8.520 1.00 61.72 89 PRO A C 1
ATOM 737 O O . PRO A 1 89 ? 15.983 2.434 -9.235 1.00 61.72 89 PRO A O 1
ATOM 740 N N . LYS A 1 90 ? 14.834 4.167 -8.347 1.00 70.94 90 LYS A N 1
ATOM 741 C CA . LYS A 1 90 ? 13.511 3.835 -8.904 1.00 70.94 90 LYS A CA 1
ATOM 742 C C . LYS A 1 90 ? 13.557 3.479 -10.391 1.00 70.94 90 LYS A C 1
ATOM 744 O O . LYS A 1 90 ? 12.901 2.549 -10.846 1.00 70.94 90 LYS A O 1
ATOM 749 N N . GLU A 1 91 ? 14.404 4.169 -11.143 1.00 81.06 91 GLU A N 1
ATOM 750 C CA . GLU A 1 91 ? 14.583 3.979 -12.579 1.00 81.06 91 GLU A CA 1
ATOM 751 C C . GLU A 1 91 ? 15.096 2.590 -12.972 1.00 81.06 91 GLU A C 1
ATOM 753 O O . GLU A 1 91 ? 14.609 2.022 -13.946 1.00 81.06 91 GLU A O 1
ATOM 758 N N . ILE A 1 92 ? 16.060 2.019 -12.241 1.00 81.00 92 ILE A N 1
ATOM 759 C CA . ILE A 1 92 ? 16.638 0.714 -12.599 1.00 81.00 92 ILE A CA 1
ATOM 760 C C . ILE A 1 92 ? 15.631 -0.400 -12.314 1.00 81.00 92 ILE A C 1
ATOM 762 O O . ILE A 1 92 ? 15.447 -1.273 -13.159 1.00 81.00 92 ILE A O 1
ATOM 766 N N . GLY A 1 93 ? 14.935 -0.345 -11.173 1.00 81.19 93 GLY A N 1
ATOM 767 C CA . GLY A 1 93 ? 13.862 -1.293 -10.852 1.00 81.19 93 GLY A CA 1
ATOM 768 C C . GLY A 1 93 ? 12.705 -1.218 -11.853 1.00 81.19 93 GLY A C 1
ATOM 769 O O . GLY A 1 93 ? 12.189 -2.245 -12.295 1.00 81.19 93 GLY A O 1
ATOM 770 N N . LEU A 1 94 ? 12.354 -0.008 -12.293 1.00 84.38 94 LEU A N 1
ATOM 771 C CA . LEU A 1 94 ? 11.341 0.220 -13.323 1.00 84.38 94 LEU A CA 1
ATOM 772 C C . LEU A 1 94 ? 11.763 -0.287 -14.704 1.00 84.38 94 LEU A C 1
ATOM 774 O O . LEU A 1 94 ? 10.957 -0.905 -15.398 1.00 84.38 94 LEU A O 1
ATOM 778 N N . ILE A 1 95 ? 13.019 -0.065 -15.095 1.00 86.38 95 ILE A N 1
ATOM 779 C CA . ILE A 1 95 ? 13.576 -0.617 -16.333 1.00 86.38 95 ILE A CA 1
ATOM 780 C C . ILE A 1 95 ? 13.600 -2.148 -16.267 1.00 86.38 95 ILE A C 1
ATOM 782 O O . ILE A 1 95 ? 13.162 -2.788 -17.217 1.00 86.38 95 ILE A O 1
ATOM 786 N N . ALA A 1 96 ? 14.052 -2.739 -15.158 1.00 84.88 96 ALA A N 1
ATOM 787 C CA . ALA A 1 96 ? 14.059 -4.189 -14.969 1.00 84.88 96 ALA A CA 1
ATOM 788 C C . ALA A 1 96 ? 12.642 -4.772 -15.088 1.00 84.88 96 ALA A C 1
ATOM 790 O O . ALA A 1 96 ? 12.423 -5.696 -15.867 1.00 84.88 96 ALA A O 1
ATOM 791 N N . SER A 1 97 ? 11.665 -4.151 -14.419 1.00 86.50 97 SER A N 1
ATOM 792 C CA . SER A 1 97 ? 10.247 -4.523 -14.517 1.00 86.50 97 SER A CA 1
ATOM 793 C C . SER A 1 97 ? 9.721 -4.414 -15.955 1.00 86.50 97 SER A C 1
ATOM 795 O O . SER A 1 97 ? 8.984 -5.272 -16.421 1.00 86.50 97 SER A O 1
ATOM 797 N N . TYR A 1 98 ? 10.105 -3.374 -16.700 1.00 86.69 98 TYR A N 1
ATOM 798 C CA . TYR A 1 98 ? 9.691 -3.216 -18.098 1.00 86.69 98 TYR A CA 1
ATOM 799 C C . TYR A 1 98 ? 10.283 -4.285 -19.030 1.00 86.69 98 TYR A C 1
ATOM 801 O O . TYR A 1 98 ? 9.665 -4.652 -20.032 1.00 86.69 98 TYR A O 1
ATOM 809 N N . LEU A 1 99 ? 11.492 -4.759 -18.728 1.00 85.94 99 LEU A N 1
ATOM 810 C CA . LEU A 1 99 ? 12.165 -5.805 -19.496 1.00 85.94 99 LEU A CA 1
ATOM 811 C C . LEU A 1 99 ? 11.609 -7.202 -19.192 1.00 85.94 99 LEU A C 1
ATOM 813 O O . LEU A 1 99 ? 11.727 -8.088 -20.039 1.00 85.94 99 LEU A O 1
ATOM 817 N N . ASP A 1 100 ? 10.967 -7.390 -18.040 1.00 83.31 100 ASP A N 1
ATOM 818 C CA . ASP A 1 100 ? 10.288 -8.633 -17.697 1.00 83.31 100 ASP A CA 1
ATOM 819 C C . ASP A 1 100 ? 8.970 -8.790 -18.494 1.00 83.31 100 ASP A C 1
ATOM 821 O O . ASP A 1 100 ? 8.099 -7.917 -18.427 1.00 83.31 100 ASP A O 1
ATOM 825 N N . PRO A 1 101 ? 8.755 -9.893 -19.240 1.00 81.56 101 PRO A N 1
ATOM 826 C CA . PRO A 1 101 ? 7.517 -10.136 -19.984 1.00 81.56 101 PRO A CA 1
ATOM 827 C C . PRO A 1 101 ? 6.231 -10.041 -19.151 1.00 81.56 101 PRO A C 1
ATOM 829 O O . PRO A 1 101 ? 5.206 -9.598 -19.674 1.00 81.56 101 PRO A O 1
ATOM 832 N N . TYR A 1 102 ? 6.278 -10.439 -17.879 1.00 77.44 102 TYR A N 1
ATOM 833 C CA . TYR A 1 102 ? 5.151 -10.412 -16.950 1.00 77.44 102 TYR A CA 1
ATOM 834 C C . TYR A 1 102 ? 4.774 -8.978 -16.550 1.00 77.44 102 TYR A C 1
ATOM 836 O O . TYR A 1 102 ? 3.591 -8.654 -16.419 1.00 77.44 102 TYR A O 1
ATOM 844 N N . PHE A 1 103 ? 5.762 -8.085 -16.435 1.00 81.12 103 PHE A N 1
ATOM 845 C CA . PHE A 1 103 ? 5.574 -6.691 -16.015 1.00 81.12 103 PHE A CA 1
ATOM 846 C C . PHE A 1 103 ? 5.768 -5.662 -17.142 1.00 81.12 103 PHE A C 1
ATOM 848 O O . PHE A 1 103 ? 5.609 -4.462 -16.908 1.00 81.12 103 PHE A O 1
ATOM 855 N N . LYS A 1 104 ? 5.993 -6.112 -18.384 1.00 79.06 104 LYS A N 1
ATOM 856 C CA . LYS A 1 104 ? 6.289 -5.310 -19.590 1.00 79.06 104 LYS A CA 1
ATOM 857 C C . LYS A 1 104 ? 5.377 -4.111 -19.812 1.00 79.06 104 LYS A C 1
ATOM 859 O O . LYS A 1 104 ? 5.768 -3.088 -20.369 1.00 79.06 104 LYS A O 1
ATOM 864 N N . ASN A 1 105 ? 4.121 -4.229 -19.405 1.00 78.94 105 ASN A N 1
ATOM 865 C CA . ASN A 1 105 ? 3.148 -3.170 -19.612 1.00 78.94 105 ASN A CA 1
ATOM 866 C C . ASN A 1 105 ? 3.169 -2.086 -18.530 1.00 78.94 105 ASN A C 1
ATOM 868 O O . ASN A 1 105 ? 2.557 -1.043 -18.762 1.00 78.94 105 ASN A O 1
ATOM 872 N N . LEU A 1 106 ? 3.872 -2.306 -17.411 1.00 80.75 106 LEU A N 1
ATOM 873 C CA . LEU A 1 106 ? 3.949 -1.408 -16.256 1.00 80.75 106 LEU A CA 1
ATOM 874 C C . LEU A 1 106 ? 2.568 -0.870 -15.849 1.00 80.75 106 LEU A C 1
ATOM 876 O O . LEU A 1 106 ? 2.411 0.319 -15.596 1.00 80.75 106 LEU A O 1
ATOM 880 N N . HIS A 1 107 ? 1.551 -1.741 -15.817 1.00 82.81 107 HIS A N 1
ATOM 881 C CA . HIS A 1 107 ? 0.145 -1.362 -15.580 1.00 82.81 107 HIS A CA 1
ATOM 882 C C . HIS A 1 107 ? -0.101 -0.665 -14.237 1.00 82.81 107 HIS A C 1
ATOM 884 O O . HIS A 1 107 ? -1.138 -0.042 -14.054 1.00 82.81 107 HIS A O 1
ATOM 890 N N . PHE A 1 108 ? 0.838 -0.785 -13.301 1.00 80.56 108 PHE A N 1
ATOM 891 C CA . PHE A 1 108 ? 0.788 -0.116 -12.005 1.00 80.56 108 PHE A CA 1
ATOM 892 C C . PHE A 1 108 ? 1.216 1.359 -12.075 1.00 80.56 108 PHE A C 1
ATOM 894 O O . PHE A 1 108 ? 0.958 2.101 -11.142 1.00 80.56 108 PHE A O 1
ATOM 901 N N . LEU A 1 109 ? 1.847 1.813 -13.162 1.00 83.50 109 LEU A N 1
ATOM 902 C CA . LEU A 1 109 ? 2.282 3.201 -13.321 1.00 83.50 109 LEU A CA 1
ATOM 903 C C . LEU A 1 109 ? 1.297 4.028 -14.142 1.00 83.50 109 LEU A C 1
ATOM 905 O O . LEU A 1 109 ? 0.570 3.519 -14.996 1.00 83.50 109 LEU A O 1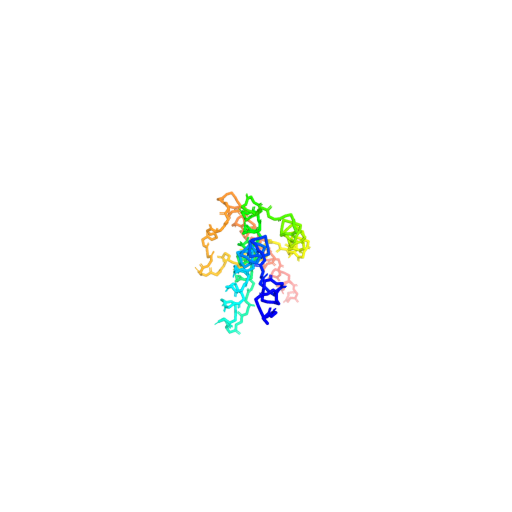
ATOM 909 N N . SER A 1 110 ? 1.371 5.348 -13.967 1.00 84.62 110 SER A N 1
ATOM 910 C CA . SER A 1 110 ? 0.688 6.284 -14.854 1.00 84.62 110 SER A CA 1
ATOM 911 C C . SER A 1 110 ? 1.249 6.223 -16.289 1.00 84.62 110 SER A C 1
ATOM 913 O O . SER A 1 110 ? 2.442 5.950 -16.492 1.00 84.62 110 SER A O 1
ATOM 915 N N . PRO A 1 111 ? 0.431 6.535 -17.316 1.00 85.12 111 PRO A N 1
ATOM 916 C CA . PRO A 1 111 ? 0.884 6.536 -18.708 1.00 85.12 111 PRO A CA 1
ATOM 917 C C . PRO A 1 111 ? 2.082 7.461 -18.966 1.00 85.12 111 PRO A C 1
ATOM 919 O O . PRO A 1 111 ? 2.972 7.115 -19.741 1.00 85.12 111 PRO A O 1
ATOM 922 N N . SER A 1 112 ? 2.136 8.615 -18.292 1.00 85.38 112 SER A N 1
ATOM 923 C CA . SER A 1 112 ? 3.247 9.566 -18.398 1.00 85.38 112 SER A CA 1
ATOM 924 C C . SER A 1 112 ? 4.548 8.983 -17.848 1.00 85.38 112 SER A C 1
ATOM 926 O O . SER A 1 112 ? 5.569 9.012 -18.537 1.00 85.38 112 SER A O 1
ATOM 928 N N . LYS A 1 113 ? 4.503 8.372 -16.656 1.00 84.44 113 LYS A N 1
ATOM 929 C CA . LYS A 1 113 ? 5.678 7.750 -16.033 1.00 84.44 113 LYS A CA 1
ATOM 930 C C . LYS A 1 113 ? 6.181 6.558 -16.843 1.00 84.44 113 LYS A C 1
ATOM 932 O O . LYS A 1 113 ? 7.383 6.362 -16.981 1.00 84.44 113 LYS A O 1
ATOM 937 N N . LYS A 1 114 ? 5.277 5.801 -17.467 1.00 87.25 114 LYS A N 1
ATOM 938 C CA . LYS A 1 114 ? 5.645 4.734 -18.406 1.00 87.25 114 LYS A CA 1
ATOM 939 C C . LYS A 1 114 ? 6.439 5.265 -19.606 1.00 87.25 114 LYS A C 1
ATOM 941 O O . LYS A 1 114 ? 7.466 4.686 -19.955 1.00 87.25 114 LYS A O 1
ATOM 946 N N . ILE A 1 115 ? 5.984 6.352 -20.233 1.00 87.94 115 ILE A N 1
ATOM 947 C CA . ILE A 1 115 ? 6.684 6.971 -21.373 1.00 87.94 115 ILE A CA 1
ATOM 948 C C . ILE A 1 115 ? 8.083 7.442 -20.958 1.00 87.94 115 ILE A C 1
ATOM 950 O O . ILE A 1 115 ? 9.047 7.205 -21.685 1.00 87.94 115 ILE A O 1
ATOM 954 N N . GLU A 1 116 ? 8.196 8.057 -19.781 1.00 89.25 116 GLU A N 1
ATOM 955 C CA . GLU A 1 116 ? 9.468 8.499 -19.204 1.00 89.25 116 GLU A CA 1
ATOM 956 C C . GLU A 1 116 ? 10.475 7.341 -19.100 1.00 89.25 116 GLU A C 1
ATOM 958 O O . GLU A 1 116 ? 11.582 7.440 -19.630 1.00 89.25 116 GLU A O 1
ATOM 963 N N . ILE A 1 117 ? 10.066 6.206 -18.522 1.00 88.44 117 ILE A N 1
ATOM 964 C CA . ILE A 1 117 ? 10.926 5.022 -18.360 1.00 88.44 117 ILE A CA 1
ATOM 965 C C . ILE A 1 117 ? 11.332 4.408 -19.703 1.00 88.44 117 ILE A C 1
ATOM 967 O O . ILE A 1 117 ? 12.488 4.026 -19.888 1.00 88.44 117 ILE A O 1
ATOM 971 N N . VAL A 1 118 ? 10.416 4.346 -20.672 1.00 88.88 118 VAL A N 1
ATOM 972 C CA . VAL A 1 118 ? 10.733 3.834 -22.014 1.00 88.88 118 VAL A CA 1
ATOM 973 C C . VAL A 1 118 ? 11.751 4.731 -22.721 1.00 88.88 118 VAL A C 1
ATOM 975 O O . VAL A 1 118 ? 12.676 4.229 -23.362 1.00 88.88 118 VAL A O 1
ATOM 978 N N . ASN A 1 119 ? 11.613 6.052 -22.603 1.00 90.44 119 ASN A N 1
ATOM 979 C CA . ASN A 1 119 ? 12.570 6.993 -23.182 1.00 90.44 119 ASN A CA 1
ATOM 980 C C . ASN A 1 119 ? 13.930 6.906 -22.487 1.00 90.44 119 ASN A C 1
ATOM 982 O O . ASN A 1 119 ? 14.951 6.865 -23.168 1.00 90.44 119 ASN A O 1
ATOM 986 N N . LEU A 1 120 ? 13.948 6.778 -21.161 1.00 90.81 120 LEU A N 1
ATOM 987 C CA . LEU A 1 120 ? 15.172 6.566 -20.397 1.00 90.81 120 LEU A CA 1
ATOM 988 C C . LEU A 1 120 ? 15.915 5.299 -20.846 1.00 90.81 120 LEU A C 1
ATOM 990 O O . LEU A 1 120 ? 17.129 5.334 -21.056 1.00 90.81 120 LEU A O 1
ATOM 994 N N . LEU A 1 121 ? 15.193 4.191 -21.043 1.00 90.56 121 LEU A N 1
ATOM 995 C CA . LEU A 1 121 ? 15.763 2.948 -21.563 1.00 90.56 121 LEU A CA 1
ATOM 996 C C . LEU A 1 121 ? 16.360 3.145 -22.963 1.00 90.56 121 LEU A C 1
ATOM 998 O O . LEU A 1 121 ? 17.481 2.708 -23.215 1.00 90.56 121 LEU A O 1
ATOM 1002 N N . ARG A 1 122 ? 15.646 3.830 -23.863 1.00 89.81 122 ARG A N 1
ATOM 1003 C CA . ARG A 1 122 ? 16.147 4.133 -25.215 1.00 89.81 122 ARG A CA 1
ATOM 1004 C C . ARG A 1 122 ? 17.431 4.955 -25.175 1.00 89.81 122 ARG A C 1
ATOM 1006 O O . ARG A 1 122 ? 18.381 4.601 -25.864 1.00 89.81 122 ARG A O 1
ATOM 1013 N N . THR A 1 123 ? 17.484 5.993 -24.342 1.00 90.94 123 THR A N 1
ATOM 1014 C CA . THR A 1 123 ? 18.687 6.816 -24.158 1.00 90.94 123 THR A CA 1
ATOM 1015 C C . THR A 1 123 ? 19.854 5.985 -23.626 1.00 90.94 123 THR A C 1
ATOM 1017 O O . THR A 1 123 ? 20.964 6.086 -24.140 1.00 90.94 123 THR A O 1
ATOM 1020 N N . LYS A 1 124 ? 19.613 5.103 -22.645 1.00 88.75 124 LYS A N 1
ATOM 1021 C CA . LYS A 1 124 ? 20.649 4.192 -22.132 1.00 88.75 124 LYS A CA 1
ATOM 1022 C C . LYS A 1 124 ? 21.169 3.244 -23.218 1.00 88.75 124 LYS A C 1
ATOM 1024 O O . LYS A 1 124 ? 22.378 3.065 -23.315 1.00 88.75 124 LYS A O 1
ATOM 1029 N N . ILE A 1 125 ? 20.290 2.676 -24.047 1.00 88.00 125 ILE A N 1
ATOM 1030 C CA . ILE A 1 125 ? 20.686 1.806 -25.168 1.00 88.00 125 ILE A CA 1
ATOM 1031 C C . ILE A 1 125 ? 21.522 2.581 -26.196 1.00 88.00 125 ILE A C 1
ATOM 1033 O O . ILE A 1 125 ? 22.572 2.089 -26.602 1.00 88.00 125 ILE A O 1
ATOM 1037 N N . ALA A 1 126 ? 21.100 3.791 -26.575 1.00 90.25 126 ALA A N 1
ATOM 1038 C CA . ALA A 1 126 ? 21.823 4.633 -27.531 1.00 90.25 126 ALA A CA 1
ATOM 1039 C C . ALA A 1 126 ? 23.248 4.966 -27.046 1.00 90.25 126 ALA A C 1
ATOM 1041 O O . ALA A 1 126 ? 24.223 4.767 -27.771 1.00 90.25 126 ALA A O 1
ATOM 1042 N N . ASN A 1 127 ? 23.387 5.351 -25.774 1.00 88.88 127 ASN A N 1
ATOM 1043 C CA . ASN A 1 127 ? 24.692 5.634 -25.172 1.00 88.88 127 ASN A CA 1
ATOM 1044 C C . ASN A 1 127 ? 25.622 4.406 -25.175 1.00 88.88 127 ASN A C 1
ATOM 1046 O O . ASN A 1 127 ? 26.834 4.537 -25.338 1.00 88.88 127 ASN A O 1
ATOM 1050 N N . LEU A 1 128 ? 25.069 3.201 -24.994 1.00 85.38 128 LEU A N 1
ATOM 1051 C CA . LEU A 1 128 ? 25.843 1.957 -25.050 1.00 85.38 128 LEU A CA 1
ATOM 1052 C C . LEU A 1 128 ? 26.298 1.628 -26.477 1.00 85.38 128 LEU A C 1
ATOM 1054 O O . LEU A 1 128 ? 27.436 1.188 -26.661 1.00 85.38 128 LEU A O 1
ATOM 1058 N N . SER A 1 129 ? 25.454 1.864 -27.488 1.00 78.88 129 SER A N 1
ATOM 1059 C CA . SER A 1 129 ? 25.864 1.699 -28.887 1.00 78.88 129 SER A CA 1
ATOM 1060 C C . SER A 1 129 ? 26.997 2.655 -29.268 1.00 78.88 129 SER A C 1
ATOM 1062 O O . SER A 1 129 ? 27.951 2.222 -29.914 1.00 78.88 129 SER A O 1
ATOM 1064 N N . ASP A 1 130 ? 26.972 3.897 -28.785 1.00 77.50 130 ASP A N 1
ATOM 1065 C CA . ASP A 1 130 ? 28.017 4.888 -29.070 1.00 77.50 130 ASP A CA 1
ATOM 1066 C C . ASP A 1 130 ? 29.364 4.550 -28.400 1.00 77.50 130 ASP A C 1
ATOM 1068 O O . ASP A 1 130 ? 30.430 4.785 -28.968 1.00 77.50 130 ASP A O 1
ATOM 1072 N N . LEU A 1 131 ? 29.358 3.917 -27.221 1.00 70.25 131 LEU A N 1
ATOM 1073 C CA . LEU A 1 131 ? 30.592 3.415 -26.597 1.00 70.25 131 LEU A CA 1
ATOM 1074 C C . LEU A 1 131 ? 31.203 2.224 -27.355 1.00 70.25 131 LEU A C 1
ATOM 1076 O O . LEU A 1 131 ? 32.429 2.065 -27.406 1.00 70.25 131 LEU A O 1
ATOM 1080 N N . SER A 1 132 ? 30.364 1.365 -27.937 1.00 62.19 132 SER A N 1
ATOM 1081 C CA . SER A 1 132 ? 30.831 0.190 -28.682 1.00 62.19 132 SER A CA 1
ATOM 1082 C C . SER A 1 132 ? 31.558 0.571 -29.982 1.00 62.19 132 SER A C 1
ATOM 1084 O O . SER A 1 132 ? 32.549 -0.060 -30.355 1.00 62.19 132 SER A O 1
ATOM 1086 N N . THR A 1 133 ? 31.151 1.665 -30.634 1.00 60.03 133 THR A N 1
ATOM 1087 C CA . THR A 1 133 ? 31.819 2.183 -31.839 1.00 60.03 133 THR A CA 1
ATOM 1088 C C . THR A 1 133 ? 33.166 2.839 -31.508 1.00 60.03 133 THR A C 1
ATOM 1090 O O . THR A 1 133 ? 34.134 2.652 -32.246 1.00 60.03 133 THR A O 1
ATOM 1093 N N . PHE A 1 134 ? 33.278 3.514 -30.357 1.00 58.66 134 PHE A N 1
ATOM 1094 C CA . PHE A 1 134 ? 34.531 4.107 -29.865 1.00 58.66 134 PHE A CA 1
ATOM 1095 C C . PHE A 1 134 ? 35.588 3.076 -29.434 1.00 58.66 134 PHE A C 1
ATOM 1097 O O . PHE A 1 134 ? 36.786 3.276 -29.629 1.00 58.66 134 PHE A O 1
ATOM 1104 N N . THR A 1 135 ? 35.173 1.959 -28.838 1.00 58.41 135 THR A N 1
ATOM 1105 C CA . THR A 1 135 ? 36.102 0.902 -28.393 1.00 58.41 135 THR A CA 1
ATOM 1106 C C . THR A 1 135 ? 36.609 0.043 -29.552 1.00 58.41 135 THR A C 1
ATOM 1108 O O . THR A 1 135 ? 37.769 -0.380 -29.554 1.00 58.41 135 THR A O 1
ATOM 1111 N N . THR A 1 136 ? 35.781 -0.155 -30.581 1.00 54.91 136 THR A N 1
ATOM 1112 C CA . THR A 1 136 ? 36.160 -0.885 -31.802 1.00 54.91 136 THR A CA 1
ATOM 1113 C C . THR A 1 136 ? 37.167 -0.093 -32.654 1.00 54.91 136 THR A C 1
ATOM 1115 O O . THR A 1 136 ? 38.083 -0.675 -33.230 1.00 54.91 136 THR A O 1
ATOM 1118 N N . SER A 1 137 ? 37.080 1.243 -32.680 1.00 56.53 137 SER A N 1
ATOM 1119 C CA . SER A 1 137 ? 38.052 2.093 -33.389 1.00 56.53 137 SER A CA 1
ATOM 1120 C C . SER A 1 137 ? 39.406 2.198 -32.671 1.00 56.53 137 SER A C 1
ATOM 1122 O O . SER A 1 137 ? 40.451 2.160 -33.320 1.00 56.53 137 SER A O 1
ATOM 1124 N N . TYR A 1 138 ? 39.415 2.244 -31.334 1.00 51.75 138 TYR A N 1
ATOM 1125 C CA . TYR A 1 138 ? 40.647 2.252 -30.530 1.00 51.75 138 TYR A CA 1
ATOM 1126 C C . TYR A 1 138 ? 41.400 0.918 -30.525 1.00 51.75 138 TYR A C 1
ATOM 1128 O O . TYR A 1 138 ? 42.625 0.896 -30.400 1.00 51.75 138 TYR A O 1
ATOM 1136 N N . SER A 1 139 ? 40.687 -0.205 -30.624 1.00 53.78 139 SER A N 1
ATOM 1137 C CA . SER A 1 139 ? 41.320 -1.523 -30.726 1.00 53.78 139 SER A CA 1
ATOM 1138 C C . SER A 1 139 ? 41.966 -1.724 -32.097 1.00 53.78 139 SER A C 1
ATOM 1140 O O . SER A 1 139 ? 43.063 -2.267 -32.154 1.00 53.78 139 SER A O 1
ATOM 1142 N N . TYR A 1 140 ? 41.378 -1.196 -33.176 1.00 51.25 140 TYR A N 1
ATOM 1143 C CA . TYR A 1 140 ? 41.984 -1.241 -34.511 1.00 51.25 140 TYR A CA 1
ATOM 1144 C C . TYR A 1 140 ? 43.272 -0.405 -34.644 1.00 51.25 140 TYR A C 1
ATOM 1146 O O . TYR A 1 140 ? 44.174 -0.824 -35.363 1.00 51.25 140 TYR A O 1
ATOM 1154 N N . SER A 1 141 ? 43.415 0.723 -33.932 1.00 53.75 141 SER A N 1
ATOM 1155 C CA . SER A 1 141 ? 44.617 1.577 -34.042 1.00 53.75 141 SER A CA 1
ATOM 1156 C C . SER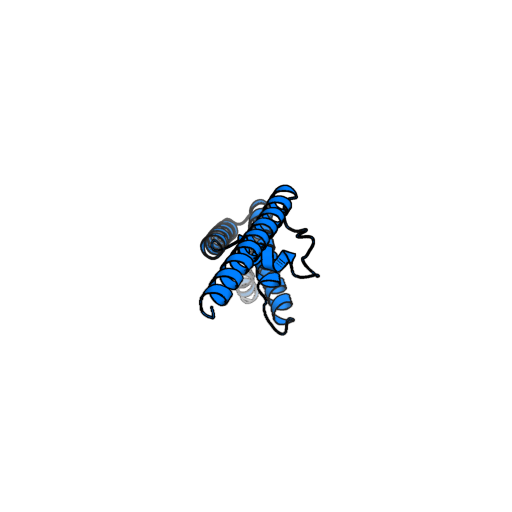 A 1 141 ? 45.828 1.116 -33.220 1.00 53.75 141 SER A C 1
ATOM 1158 O O . SER A 1 141 ? 46.916 1.656 -33.393 1.00 53.75 141 SER A O 1
ATOM 1160 N N . ARG A 1 142 ? 45.682 0.120 -32.331 1.00 46.22 142 ARG A N 1
ATOM 1161 C CA . ARG A 1 142 ? 46.816 -0.475 -31.589 1.00 46.22 142 ARG A CA 1
ATOM 1162 C C . ARG A 1 142 ? 47.514 -1.623 -32.322 1.00 46.22 142 ARG A C 1
ATOM 1164 O O . ARG A 1 142 ? 48.533 -2.102 -31.832 1.00 46.22 142 ARG A O 1
ATOM 1171 N N . TYR A 1 143 ? 46.973 -2.072 -33.452 1.00 46.75 143 TYR A N 1
ATOM 1172 C CA . TYR A 1 143 ? 47.521 -3.181 -34.243 1.00 46.75 143 TYR A CA 1
ATOM 1173 C C . TYR A 1 143 ? 47.984 -2.759 -35.650 1.00 46.75 143 TYR A C 1
ATOM 1175 O O . TYR A 1 143 ? 48.237 -3.623 -36.487 1.00 46.75 143 TYR A O 1
ATOM 1183 N N . THR A 1 144 ? 48.114 -1.455 -35.903 1.00 43.97 144 THR A N 1
ATOM 1184 C CA . THR A 1 144 ? 48.688 -0.861 -37.127 1.00 43.97 144 THR A CA 1
ATOM 1185 C C . THR A 1 144 ? 49.832 0.061 -36.758 1.00 43.97 144 THR A C 1
ATOM 1187 O O . THR A 1 144 ? 50.898 -0.041 -37.397 1.00 43.97 144 THR A O 1
#

pLDDT: mean 83.67, std 12.71, range [43.97, 97.44]

Organism: NCBI:txid1348616